Protein AF-A0A3M1A7C0-F1 (afdb_monomer_lite)

Sequence (70 aa):
MKIDPDSPEELSAQIARAIRAAIMDGSLKVDERLPSEQELAESFGVSRPTVREALKRLAAQSLIRTQRGA

Structure (mmCIF, N/CA/C/O backbone):
data_AF-A0A3M1A7C0-F1
#
_entry.id   AF-A0A3M1A7C0-F1
#
loop_
_atom_site.group_PDB
_atom_site.id
_atom_site.type_symbol
_atom_site.label_atom_id
_atom_site.label_alt_id
_atom_site.label_comp_id
_atom_site.label_asym_id
_atom_site.label_entity_id
_atom_site.label_seq_id
_atom_site.pdbx_PDB_ins_code
_atom_site.Cartn_x
_atom_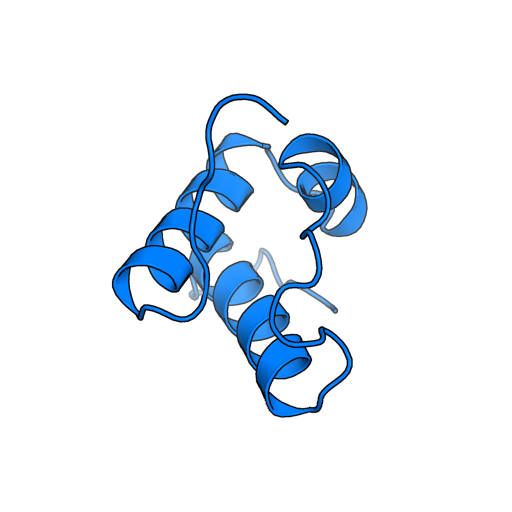site.Cartn_y
_atom_site.Cartn_z
_atom_site.occupancy
_atom_site.B_iso_or_equiv
_atom_site.auth_seq_id
_atom_site.auth_comp_id
_atom_site.auth_asym_id
_atom_site.auth_atom_id
_atom_site.pdbx_PDB_model_num
ATOM 1 N N . MET A 1 1 ? -2.116 -10.971 -2.469 1.00 60.59 1 MET A N 1
ATOM 2 C CA . MET A 1 1 ? -1.465 -9.720 -2.914 1.00 60.59 1 MET A CA 1
ATOM 3 C C . MET A 1 1 ? -0.130 -10.063 -3.565 1.00 60.59 1 MET A C 1
ATOM 5 O O . MET A 1 1 ? 0.808 -10.350 -2.841 1.00 60.59 1 MET A O 1
ATOM 9 N N . LYS A 1 2 ? -0.045 -10.133 -4.900 1.00 67.12 2 LYS A N 1
ATOM 10 C CA . LYS A 1 2 ? 1.233 -10.316 -5.613 1.00 67.12 2 LYS A CA 1
ATOM 11 C C . LYS A 1 2 ? 1.550 -9.037 -6.386 1.00 67.12 2 LYS A C 1
ATOM 13 O O . LYS A 1 2 ? 0.647 -8.482 -7.006 1.00 67.12 2 LYS A O 1
ATOM 18 N N . ILE A 1 3 ? 2.794 -8.586 -6.292 1.00 82.88 3 ILE A N 1
ATOM 19 C CA . ILE A 1 3 ? 3.353 -7.451 -7.032 1.00 82.88 3 ILE A CA 1
ATOM 20 C C . ILE A 1 3 ? 4.341 -8.029 -8.047 1.00 82.88 3 ILE A C 1
ATOM 22 O O . ILE A 1 3 ? 4.994 -9.030 -7.751 1.00 82.88 3 ILE A O 1
ATOM 26 N N . ASP A 1 4 ? 4.416 -7.427 -9.227 1.00 84.88 4 ASP A N 1
ATOM 27 C CA . ASP A 1 4 ? 5.297 -7.836 -10.316 1.00 84.88 4 ASP A CA 1
ATOM 28 C C . ASP A 1 4 ? 6.351 -6.742 -10.571 1.00 84.88 4 ASP A C 1
ATOM 30 O O . ASP A 1 4 ? 6.014 -5.694 -11.128 1.00 84.88 4 ASP A O 1
ATOM 34 N N . PRO A 1 5 ? 7.610 -6.930 -10.141 1.00 78.31 5 PRO A N 1
ATOM 35 C CA . PRO A 1 5 ? 8.664 -5.938 -10.337 1.00 78.31 5 PRO A CA 1
ATOM 36 C C . PRO A 1 5 ? 9.120 -5.791 -11.794 1.00 78.31 5 PRO A C 1
ATOM 38 O O . PRO A 1 5 ? 9.741 -4.779 -12.107 1.00 78.31 5 PRO A O 1
ATOM 41 N N . ASP A 1 6 ? 8.798 -6.749 -12.667 1.00 84.12 6 ASP A N 1
ATOM 42 C CA . ASP A 1 6 ? 9.182 -6.733 -14.084 1.00 84.12 6 ASP A CA 1
ATOM 43 C C . ASP A 1 6 ? 8.096 -6.098 -14.976 1.00 84.12 6 ASP A C 1
ATOM 45 O O . ASP A 1 6 ? 8.287 -5.893 -16.178 1.00 84.12 6 ASP A O 1
ATOM 49 N N . SER A 1 7 ? 6.949 -5.748 -14.389 1.00 83.88 7 SER A N 1
ATOM 50 C CA . SER A 1 7 ? 5.876 -5.014 -15.058 1.00 83.88 7 SER A CA 1
ATOM 51 C C . SER A 1 7 ? 6.271 -3.553 -15.329 1.00 83.88 7 SER A C 1
ATOM 53 O O . SER A 1 7 ? 6.912 -2.918 -14.489 1.00 83.88 7 SER A O 1
ATOM 55 N N . PRO A 1 8 ? 5.818 -2.947 -16.447 1.00 80.88 8 PRO A N 1
ATOM 56 C CA . PRO A 1 8 ? 6.000 -1.515 -16.699 1.00 80.88 8 PRO A CA 1
ATOM 57 C C . PRO A 1 8 ? 5.224 -0.617 -15.713 1.00 80.88 8 PRO A C 1
ATOM 59 O O . PRO A 1 8 ? 5.423 0.597 -15.698 1.00 80.88 8 PRO A O 1
ATOM 62 N N . GLU A 1 9 ? 4.315 -1.183 -14.910 1.00 84.69 9 GLU A N 1
ATOM 63 C CA . GLU A 1 9 ? 3.578 -0.462 -13.871 1.00 84.69 9 GLU A CA 1
ATOM 64 C C . GLU A 1 9 ? 4.470 -0.225 -12.640 1.00 84.69 9 GLU A C 1
ATOM 66 O O . GLU A 1 9 ? 5.005 -1.166 -12.056 1.00 84.69 9 GLU A O 1
ATOM 71 N N . GLU A 1 10 ? 4.581 1.025 -12.181 1.00 92.25 10 GLU A N 1
ATOM 72 C CA . GLU A 1 10 ? 5.358 1.361 -10.983 1.00 92.25 10 GLU A CA 1
ATOM 73 C C . GLU A 1 10 ? 4.922 0.529 -9.761 1.00 92.25 10 GLU A C 1
ATOM 75 O O . GLU A 1 10 ? 3.732 0.429 -9.454 1.00 92.25 10 GLU A O 1
ATOM 80 N N . LEU A 1 11 ? 5.883 0.002 -8.991 1.00 93.19 11 LEU A N 1
ATOM 81 C CA . LEU A 1 11 ? 5.615 -0.806 -7.788 1.00 93.19 11 LEU A CA 1
ATOM 82 C C . LEU A 1 11 ? 4.639 -0.128 -6.810 1.00 93.19 11 LEU A C 1
ATOM 84 O O . LEU A 1 11 ? 3.770 -0.778 -6.231 1.00 93.19 11 LEU A O 1
ATOM 88 N N . SER A 1 12 ? 4.743 1.193 -6.644 1.00 94.62 12 SER A N 1
ATOM 89 C CA . SER A 1 12 ? 3.838 1.969 -5.787 1.00 94.62 12 SER A CA 1
ATOM 90 C C . SER A 1 12 ? 2.393 1.978 -6.305 1.00 94.62 12 SER A C 1
ATOM 92 O O . SER A 1 12 ? 1.454 1.943 -5.508 1.00 94.62 12 SER A O 1
ATOM 94 N N . ALA A 1 13 ? 2.190 1.976 -7.626 1.00 95.00 13 ALA A N 1
ATOM 95 C CA . ALA A 1 13 ? 0.872 1.873 -8.244 1.00 95.00 13 ALA A CA 1
ATOM 96 C C . ALA A 1 13 ? 0.268 0.480 -8.028 1.00 95.00 13 ALA A C 1
ATOM 98 O O . ALA A 1 13 ? -0.893 0.371 -7.632 1.00 95.00 13 ALA A O 1
ATOM 99 N N . GLN A 1 14 ? 1.079 -0.569 -8.177 1.00 94.94 14 GLN A N 1
ATOM 100 C CA . GLN A 1 14 ? 0.650 -1.946 -7.934 1.00 94.94 14 GLN A CA 1
ATOM 101 C C . GLN A 1 14 ? 0.224 -2.169 -6.476 1.00 94.94 14 GLN A C 1
ATOM 103 O O . GLN A 1 14 ? -0.830 -2.755 -6.217 1.00 94.94 14 GLN A O 1
ATOM 108 N N . ILE A 1 15 ? 0.994 -1.647 -5.515 1.00 95.44 15 ILE A N 1
ATOM 109 C CA . ILE A 1 15 ? 0.659 -1.713 -4.083 1.00 95.44 15 ILE A CA 1
ATOM 110 C C . ILE A 1 15 ? -0.643 -0.957 -3.806 1.00 9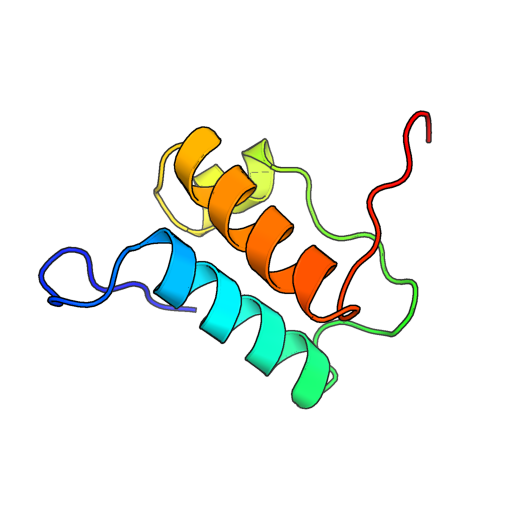5.44 15 ILE A C 1
ATOM 112 O O . ILE A 1 15 ? -1.539 -1.492 -3.150 1.00 95.44 15 ILE A O 1
ATOM 116 N N . ALA A 1 16 ? -0.790 0.259 -4.343 1.00 95.25 16 ALA A N 1
ATOM 117 C CA . ALA A 1 16 ? -2.009 1.045 -4.177 1.00 95.25 16 ALA A CA 1
ATOM 118 C C . ALA A 1 16 ? -3.230 0.313 -4.755 1.00 95.25 16 ALA A C 1
ATOM 120 O O . ALA A 1 16 ? -4.267 0.227 -4.098 1.00 95.25 16 ALA A O 1
ATOM 121 N N . ARG A 1 17 ? -3.104 -0.281 -5.948 1.00 94.69 17 ARG A N 1
ATOM 122 C CA . ARG A 1 17 ? -4.163 -1.085 -6.571 1.00 94.69 17 ARG A CA 1
ATOM 123 C C . ARG A 1 17 ? -4.564 -2.262 -5.691 1.00 94.69 17 ARG A C 1
ATOM 125 O O . ARG A 1 17 ? -5.755 -2.522 -5.537 1.00 94.69 17 ARG A O 1
ATOM 132 N N . ALA A 1 18 ? -3.592 -2.947 -5.101 1.00 93.38 18 ALA A N 1
ATOM 133 C CA . ALA A 1 18 ? -3.867 -4.100 -4.267 1.00 93.38 18 ALA A CA 1
ATOM 134 C C . ALA A 1 18 ? -4.569 -3.714 -2.954 1.00 93.38 18 ALA A C 1
ATOM 136 O O . ALA A 1 18 ? -5.555 -4.347 -2.586 1.00 93.38 18 ALA A O 1
ATOM 137 N N . ILE A 1 19 ? -4.117 -2.654 -2.275 1.00 93.25 19 ILE A N 1
ATOM 138 C CA . ILE A 1 19 ? -4.772 -2.158 -1.051 1.00 93.25 19 ILE A CA 1
ATOM 139 C C . ILE A 1 19 ? -6.180 -1.649 -1.374 1.00 93.25 19 ILE A C 1
ATOM 141 O O . ILE A 1 19 ? -7.128 -1.971 -0.666 1.00 93.25 19 ILE A O 1
ATOM 145 N N . ARG A 1 20 ? -6.349 -0.912 -2.479 1.00 93.88 20 ARG A N 1
ATOM 146 C CA . ARG A 1 20 ? -7.668 -0.472 -2.947 1.00 93.88 20 ARG A CA 1
ATOM 147 C C . ARG A 1 20 ? -8.605 -1.657 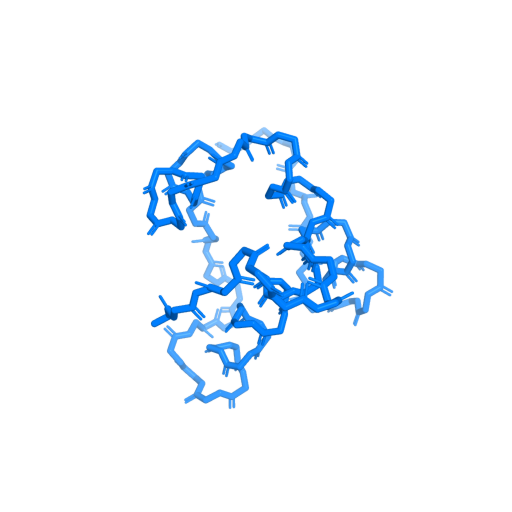-3.165 1.00 93.88 20 ARG A C 1
ATOM 149 O O . ARG A 1 20 ? -9.750 -1.576 -2.744 1.00 93.88 20 ARG A O 1
ATOM 156 N N . ALA A 1 21 ? -8.140 -2.735 -3.795 1.00 93.31 21 ALA A N 1
ATOM 157 C CA . ALA A 1 21 ? -8.954 -3.935 -3.988 1.00 93.31 21 ALA A CA 1
ATOM 158 C C . ALA A 1 21 ? -9.437 -4.510 -2.645 1.00 93.31 21 ALA A C 1
ATOM 160 O O . ALA A 1 21 ? -10.632 -4.734 -2.503 1.00 93.31 21 ALA A O 1
ATOM 161 N N . ALA A 1 22 ? -8.547 -4.603 -1.651 1.00 91.31 22 ALA A N 1
ATOM 162 C CA . ALA A 1 22 ? -8.884 -5.079 -0.307 1.00 91.31 22 ALA A CA 1
ATOM 163 C C . ALA A 1 22 ? -9.887 -4.172 0.439 1.00 91.31 22 ALA A C 1
ATOM 165 O O . ALA A 1 22 ? -10.676 -4.644 1.250 1.00 91.31 22 ALA A O 1
ATOM 166 N N . ILE A 1 23 ? -9.885 -2.863 0.170 1.00 91.31 23 ILE A N 1
ATOM 167 C CA . ILE A 1 23 ? -10.919 -1.947 0.686 1.00 91.31 23 ILE A CA 1
ATOM 168 C C . ILE A 1 23 ? -12.258 -2.204 -0.024 1.00 91.31 23 ILE A C 1
ATOM 170 O O . ILE A 1 23 ? -13.306 -2.230 0.614 1.00 91.31 23 ILE A O 1
ATOM 174 N N . MET A 1 24 ? -12.241 -2.387 -1.349 1.00 91.44 24 MET A N 1
ATOM 175 C CA . MET A 1 24 ? -13.460 -2.572 -2.151 1.00 91.44 24 MET A CA 1
ATOM 176 C C . MET A 1 24 ? -14.132 -3.930 -1.915 1.00 91.44 24 MET A C 1
ATOM 178 O O . MET A 1 24 ? -15.355 -4.013 -1.977 1.00 91.44 24 MET A O 1
ATOM 182 N N . ASP A 1 25 ? -13.353 -4.984 -1.666 1.00 92.62 25 ASP A N 1
ATOM 183 C CA . ASP A 1 25 ? -13.870 -6.328 -1.380 1.00 92.62 25 ASP A CA 1
ATOM 184 C C . ASP A 1 25 ? -14.255 -6.535 0.099 1.00 92.62 25 ASP A C 1
ATOM 186 O O . ASP A 1 25 ? -14.849 -7.556 0.445 1.00 92.62 25 ASP A O 1
ATOM 190 N N . GLY A 1 26 ? -13.976 -5.547 0.958 1.00 89.62 26 GLY A N 1
ATOM 191 C CA . GLY A 1 26 ? -14.323 -5.558 2.378 1.00 89.62 26 GLY A CA 1
ATOM 192 C C . GLY A 1 26 ? -13.342 -6.315 3.278 1.00 89.62 26 GLY A C 1
ATOM 193 O O . GLY A 1 26 ? -13.618 -6.450 4.471 1.00 89.62 26 GLY A O 1
ATOM 194 N N . SER A 1 27 ? -12.205 -6.781 2.749 1.00 90.69 27 SER A N 1
ATOM 195 C CA . SER A 1 27 ? -11.120 -7.368 3.549 1.00 90.69 27 SER A CA 1
ATOM 196 C C . SER A 1 27 ? -10.495 -6.354 4.507 1.00 90.69 27 SER A C 1
ATOM 198 O O . SER A 1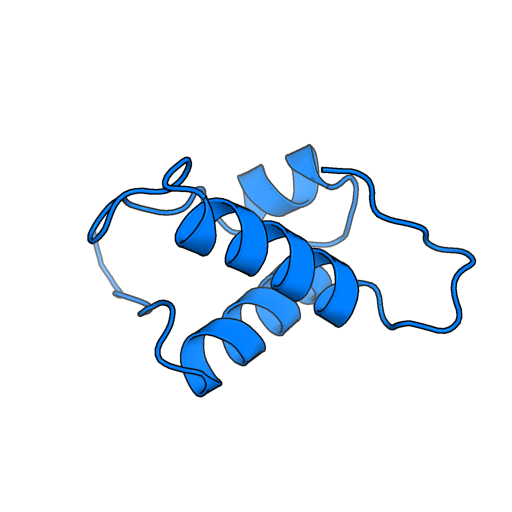 27 ? -10.048 -6.733 5.585 1.00 90.69 27 SER A O 1
ATOM 200 N N . LEU A 1 28 ? -10.468 -5.076 4.119 1.00 89.00 28 LEU A N 1
ATOM 201 C CA . LEU A 1 28 ? -10.134 -3.948 4.985 1.00 89.00 28 LEU A CA 1
ATOM 202 C C . LEU A 1 28 ? -11.411 -3.180 5.311 1.00 89.00 28 LEU A C 1
ATOM 204 O O . LEU A 1 28 ? -12.061 -2.632 4.416 1.00 89.00 28 LEU A O 1
ATOM 208 N N . LYS A 1 29 ? -11.775 -3.132 6.592 1.00 88.88 29 LYS A N 1
ATOM 209 C CA . LYS A 1 29 ? -12.981 -2.430 7.031 1.00 88.88 29 LYS A CA 1
ATOM 210 C C . LYS A 1 29 ? -12.758 -0.923 7.075 1.00 88.88 29 LYS A C 1
ATOM 212 O O . LYS A 1 29 ? -11.647 -0.423 7.250 1.00 88.88 29 LYS A O 1
ATOM 217 N N . VAL A 1 30 ? -13.856 -0.181 6.953 1.00 85.88 30 VAL A N 1
ATOM 218 C CA . VAL A 1 30 ? -13.857 1.267 7.191 1.00 85.88 30 VAL A CA 1
ATOM 219 C C . VAL A 1 30 ? -13.355 1.542 8.609 1.00 85.88 30 VAL A C 1
ATOM 221 O O . VAL A 1 30 ? -13.724 0.834 9.544 1.00 85.88 30 VAL A O 1
ATOM 224 N N . ASP A 1 31 ? -12.501 2.558 8.741 1.00 87.31 31 ASP A N 1
ATOM 225 C CA . ASP A 1 31 ? -11.813 2.950 9.981 1.00 87.31 31 ASP A CA 1
ATOM 226 C C . ASP A 1 31 ? -10.870 1.898 10.587 1.00 87.31 31 ASP A C 1
ATOM 228 O O . ASP A 1 31 ? -10.273 2.136 11.640 1.00 87.31 31 ASP A O 1
ATOM 232 N N . GLU A 1 32 ? -10.648 0.771 9.908 1.00 89.75 32 GLU A N 1
ATOM 233 C CA . GLU A 1 32 ? -9.614 -0.174 10.299 1.00 89.75 32 GLU A CA 1
ATOM 234 C C . GLU A 1 32 ? -8.227 0.443 10.098 1.00 89.75 32 GLU A C 1
ATOM 236 O O . GLU A 1 32 ? -7.914 1.054 9.069 1.00 89.75 32 GLU A O 1
ATOM 241 N N . ARG A 1 33 ? -7.373 0.296 11.113 1.00 90.19 33 ARG A N 1
ATOM 242 C CA . ARG A 1 33 ? -5.996 0.776 11.049 1.00 90.19 33 ARG A CA 1
ATOM 243 C C . ARG A 1 33 ? -5.225 -0.097 10.064 1.00 90.19 33 ARG A C 1
ATOM 245 O O . ARG A 1 33 ? -5.084 -1.297 10.275 1.00 90.19 33 ARG A O 1
ATOM 252 N N . LEU A 1 34 ? -4.677 0.524 9.023 1.00 90.31 34 LEU A N 1
ATOM 253 C CA . LEU A 1 34 ? -3.721 -0.149 8.148 1.00 90.31 34 LEU A CA 1
ATOM 254 C C . LEU A 1 34 ? -2.465 -0.553 8.936 1.00 90.31 34 LEU A C 1
ATOM 256 O O . LEU A 1 34 ? -2.057 0.192 9.838 1.00 90.31 34 LEU A O 1
ATOM 260 N N . PRO A 1 35 ? -1.803 -1.661 8.557 1.00 91.81 35 PRO A N 1
ATOM 261 C CA . PRO A 1 35 ? -0.470 -1.964 9.055 1.00 91.81 35 PRO A CA 1
ATOM 262 C C . PRO A 1 35 ? 0.487 -0.796 8.786 1.00 91.81 35 PRO A C 1
ATOM 264 O O . PRO A 1 35 ? 0.293 0.010 7.868 1.00 91.81 35 PRO A O 1
ATOM 267 N N . SER A 1 36 ? 1.529 -0.688 9.600 1.00 93.44 36 SER A N 1
ATOM 268 C CA . SER A 1 36 ? 2.548 0.347 9.448 1.00 93.44 36 SER A CA 1
ATOM 269 C C . SER A 1 36 ? 3.251 0.263 8.087 1.00 93.44 36 SER A C 1
ATOM 271 O O . SER A 1 36 ? 3.283 -0.781 7.434 1.00 93.44 36 SER A O 1
ATOM 273 N N . GLU A 1 37 ? 3.892 1.362 7.662 1.00 94.31 37 GLU A N 1
ATOM 274 C CA . GLU A 1 37 ? 4.714 1.368 6.438 1.00 94.31 37 GLU A CA 1
ATOM 275 C C . GLU A 1 37 ? 5.762 0.246 6.434 1.00 94.31 37 GLU A C 1
ATOM 277 O O . GLU A 1 37 ? 6.118 -0.252 5.370 1.00 94.31 37 GLU A O 1
ATOM 282 N N . GLN A 1 38 ? 6.278 -0.119 7.612 1.00 95.06 38 GLN A N 1
ATOM 283 C CA . GLN A 1 38 ? 7.267 -1.178 7.756 1.00 95.06 38 GLN A CA 1
ATOM 284 C C . GLN A 1 38 ? 6.645 -2.561 7.543 1.00 95.06 38 GLN A C 1
ATOM 286 O O . GLN A 1 38 ? 7.140 -3.312 6.712 1.00 95.06 38 GLN A O 1
ATOM 291 N N . GLU A 1 39 ? 5.537 -2.869 8.215 1.00 94.69 39 GLU A N 1
ATOM 292 C CA . GLU A 1 39 ? 4.852 -4.164 8.073 1.00 94.69 39 GLU A CA 1
ATOM 293 C C . GLU A 1 39 ? 4.341 -4.384 6.645 1.00 94.69 39 GLU A C 1
ATOM 295 O O . GLU A 1 39 ? 4.435 -5.482 6.097 1.00 94.69 39 GLU A O 1
ATOM 300 N N . LEU A 1 40 ? 3.840 -3.325 6.001 1.00 94.31 40 LEU A N 1
ATOM 301 C CA . LEU A 1 40 ? 3.454 -3.372 4.593 1.00 94.31 40 LEU A CA 1
ATOM 302 C C . LEU A 1 40 ? 4.671 -3.620 3.695 1.00 94.31 40 LEU A C 1
ATOM 304 O O . LEU A 1 40 ? 4.596 -4.438 2.783 1.00 94.31 40 LEU A O 1
ATOM 308 N N . ALA A 1 41 ? 5.795 -2.945 3.946 1.00 95.31 41 ALA A N 1
ATOM 309 C CA . ALA A 1 41 ? 7.018 -3.134 3.168 1.00 95.31 41 ALA A CA 1
ATOM 310 C C . ALA A 1 41 ? 7.526 -4.580 3.258 1.00 95.31 41 ALA A C 1
ATOM 312 O O . ALA A 1 41 ? 7.846 -5.177 2.232 1.00 95.31 41 ALA A O 1
ATOM 313 N N . GLU A 1 42 ? 7.511 -5.157 4.460 1.00 95.56 42 GLU A N 1
ATOM 314 C CA . GLU A 1 42 ? 7.844 -6.562 4.705 1.00 95.56 42 GLU A CA 1
ATOM 315 C C . GLU A 1 42 ? 6.857 -7.508 3.998 1.00 95.56 42 GLU A C 1
ATOM 317 O O . GLU A 1 42 ? 7.281 -8.424 3.296 1.00 95.56 42 GLU A O 1
ATOM 322 N N . SER A 1 43 ? 5.550 -7.240 4.087 1.00 92.56 43 SER A N 1
ATOM 323 C CA . SER A 1 43 ? 4.500 -8.068 3.466 1.00 92.56 43 SER A CA 1
ATOM 324 C C . SER A 1 43 ? 4.551 -8.070 1.935 1.00 92.56 43 SER A C 1
ATOM 326 O O . SER A 1 43 ? 4.256 -9.081 1.300 1.00 92.56 43 SER A O 1
ATOM 328 N N . PHE A 1 44 ? 4.904 -6.934 1.330 1.00 91.81 44 PHE A N 1
ATOM 329 C CA . PHE A 1 44 ? 5.018 -6.785 -0.122 1.00 91.81 44 PHE A CA 1
ATOM 330 C C . PHE A 1 44 ? 6.427 -7.085 -0.656 1.00 91.81 44 PHE A C 1
ATOM 332 O O . PHE A 1 44 ? 6.593 -7.164 -1.872 1.00 91.81 44 PHE A O 1
ATOM 339 N N . GLY A 1 45 ? 7.432 -7.247 0.212 1.00 93.88 45 GLY A N 1
ATOM 340 C CA . GLY A 1 45 ? 8.825 -7.459 -0.192 1.00 93.88 45 GLY A CA 1
ATOM 341 C C . GLY A 1 45 ? 9.448 -6.247 -0.893 1.00 93.88 45 GLY A C 1
ATOM 342 O O . GLY A 1 45 ? 10.225 -6.406 -1.831 1.00 93.88 45 GLY A O 1
ATOM 343 N N . VAL A 1 46 ? 9.089 -5.030 -0.476 1.00 94.06 46 VAL A N 1
ATOM 344 C CA . VAL A 1 46 ? 9.520 -3.769 -1.109 1.00 94.06 46 VAL A CA 1
ATOM 345 C C . VAL A 1 46 ? 10.138 -2.806 -0.096 1.00 94.06 46 VAL A C 1
ATOM 347 O O . VAL A 1 46 ? 10.125 -3.033 1.109 1.00 94.06 46 VAL A O 1
ATOM 350 N N . SER A 1 47 ? 10.660 -1.675 -0.574 1.00 95.88 47 SER A N 1
ATOM 351 C CA . SER A 1 47 ? 11.183 -0.629 0.305 1.00 95.88 47 SER A CA 1
ATOM 352 C C . SER A 1 47 ? 10.068 0.198 0.972 1.00 95.88 47 SER A C 1
ATOM 354 O O . SER A 1 47 ? 9.021 0.465 0.374 1.00 95.88 47 SER A O 1
ATOM 356 N N . ARG A 1 48 ? 10.318 0.691 2.195 1.00 96.25 48 ARG A N 1
ATOM 357 C CA . ARG A 1 48 ? 9.403 1.603 2.916 1.00 96.25 48 ARG A CA 1
ATOM 358 C C . ARG A 1 48 ? 9.019 2.857 2.107 1.00 96.25 48 ARG A C 1
ATOM 360 O O . ARG A 1 48 ? 7.837 3.197 2.100 1.00 96.25 48 ARG A O 1
ATOM 367 N N . PRO A 1 49 ? 9.944 3.548 1.402 1.00 97.00 49 PRO A N 1
ATOM 368 C CA . PRO A 1 49 ? 9.571 4.658 0.523 1.00 97.00 49 PRO A CA 1
ATOM 369 C C . PRO A 1 49 ? 8.568 4.268 -0.570 1.00 97.00 49 PRO A C 1
ATOM 371 O O . PRO A 1 49 ? 7.633 5.021 -0.824 1.00 97.00 49 PRO A O 1
ATOM 374 N N . THR A 1 50 ? 8.698 3.081 -1.172 1.00 95.88 50 THR A N 1
ATOM 375 C CA . THR A 1 50 ? 7.762 2.596 -2.202 1.00 95.88 50 THR A CA 1
ATOM 376 C C . THR A 1 50 ? 6.343 2.452 -1.650 1.00 95.88 50 THR A C 1
ATOM 378 O O . THR A 1 5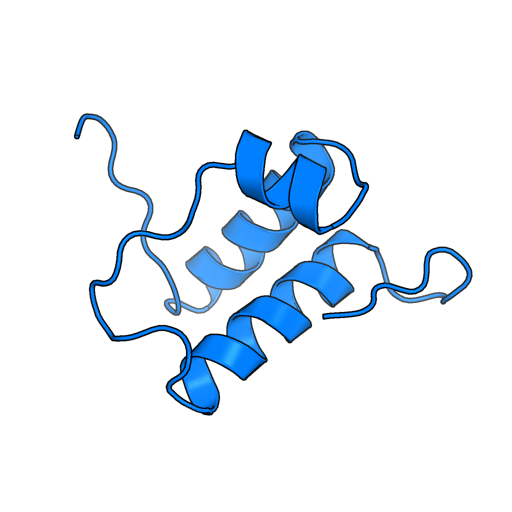0 ? 5.383 2.897 -2.282 1.00 95.88 50 THR A O 1
ATOM 381 N N . VAL A 1 51 ? 6.210 1.890 -0.444 1.00 96.69 51 VAL A N 1
ATOM 382 C CA . VAL A 1 51 ? 4.921 1.794 0.261 1.00 96.69 51 VAL A CA 1
ATOM 383 C C . VAL A 1 51 ? 4.365 3.178 0.571 1.00 96.69 51 VAL A C 1
ATOM 385 O O . VAL A 1 51 ? 3.186 3.429 0.339 1.00 96.69 51 VAL A O 1
ATOM 388 N N . ARG A 1 52 ? 5.200 4.102 1.052 1.00 96.00 52 ARG A N 1
ATOM 389 C CA . ARG A 1 52 ? 4.771 5.474 1.351 1.00 96.00 52 ARG A CA 1
ATOM 390 C C . ARG A 1 52 ? 4.171 6.168 0.134 1.00 96.00 52 ARG A C 1
ATOM 392 O O . ARG A 1 52 ? 3.138 6.819 0.260 1.00 96.00 52 ARG A O 1
ATOM 399 N N . GLU A 1 53 ? 4.779 6.013 -1.039 1.00 96.94 53 GLU A N 1
ATOM 400 C CA . GLU A 1 53 ? 4.226 6.566 -2.279 1.00 96.94 53 GLU A CA 1
ATOM 401 C C . GLU A 1 53 ? 2.889 5.912 -2.657 1.00 96.94 53 GLU A C 1
ATOM 403 O O . GLU A 1 53 ? 1.964 6.607 -3.081 1.00 96.94 53 GLU A O 1
ATOM 408 N N . ALA A 1 54 ? 2.729 4.606 -2.427 1.00 96.19 54 ALA A N 1
ATOM 409 C CA . ALA A 1 54 ? 1.448 3.927 -2.616 1.00 96.19 54 ALA A CA 1
ATOM 410 C C . ALA A 1 54 ? 0.357 4.478 -1.678 1.00 96.19 54 ALA A C 1
ATOM 412 O O . ALA A 1 54 ? -0.747 4.801 -2.119 1.00 96.19 54 ALA A O 1
ATOM 413 N N . LEU A 1 55 ? 0.678 4.652 -0.392 1.00 95.69 55 LEU A N 1
ATOM 414 C CA . LEU A 1 55 ? -0.241 5.214 0.601 1.00 95.69 55 LEU A CA 1
ATOM 415 C C . LEU A 1 55 ? -0.614 6.667 0.272 1.00 95.69 55 LEU A C 1
ATOM 417 O O . LEU A 1 55 ? -1.783 7.033 0.364 1.00 95.69 55 LEU A O 1
ATOM 421 N N . LYS A 1 56 ? 0.336 7.490 -0.191 1.00 95.69 56 LYS A N 1
ATOM 422 C CA . LYS A 1 56 ? 0.046 8.856 -0.664 1.00 95.69 56 LYS A CA 1
ATOM 423 C C . LYS A 1 56 ? -0.968 8.866 -1.809 1.00 95.69 56 LYS A C 1
ATOM 425 O O . LYS A 1 56 ? -1.881 9.687 -1.795 1.00 95.69 56 LYS A O 1
ATOM 430 N N . ARG A 1 57 ? -0.847 7.946 -2.774 1.00 95.69 57 ARG A N 1
ATOM 431 C CA . ARG A 1 57 ? -1.808 7.817 -3.888 1.00 95.69 57 ARG A CA 1
ATOM 432 C C . ARG A 1 57 ? -3.210 7.472 -3.397 1.00 95.69 57 ARG A C 1
ATOM 434 O O . ARG A 1 57 ? -4.177 8.041 -3.892 1.00 95.69 57 ARG A O 1
ATOM 441 N N . LEU A 1 58 ? -3.322 6.573 -2.421 1.00 95.25 58 LEU A N 1
ATOM 442 C CA . LEU A 1 58 ? -4.605 6.214 -1.812 1.00 95.25 58 LEU A CA 1
ATOM 443 C C . LEU A 1 58 ? -5.209 7.373 -1.013 1.00 95.25 58 LEU A C 1
ATOM 445 O O . LEU A 1 58 ? -6.413 7.609 -1.089 1.00 95.25 58 LEU A O 1
ATOM 449 N N . ALA A 1 59 ? -4.379 8.126 -0.288 1.00 94.56 59 ALA A N 1
ATOM 450 C CA . ALA A 1 59 ? -4.815 9.304 0.454 1.00 94.56 59 ALA A CA 1
ATOM 451 C C . ALA A 1 59 ? -5.326 10.407 -0.488 1.00 94.56 59 ALA A C 1
ATOM 453 O O . ALA A 1 59 ? -6.364 11.011 -0.225 1.00 94.56 59 ALA A O 1
ATOM 454 N N . ALA A 1 60 ? -4.657 10.614 -1.628 1.00 95.38 60 ALA A N 1
ATOM 455 C CA . ALA A 1 60 ? -5.105 11.539 -2.671 1.00 95.38 60 ALA A CA 1
ATOM 456 C C . ALA A 1 60 ? -6.453 11.133 -3.302 1.00 95.38 60 ALA A C 1
ATOM 458 O O . ALA A 1 60 ? -7.179 11.989 -3.793 1.00 95.38 60 ALA A O 1
ATOM 459 N N . GLN A 1 61 ? -6.804 9.843 -3.256 1.00 94.44 61 GLN A N 1
ATOM 460 C CA . GLN A 1 61 ? -8.105 9.312 -3.685 1.00 94.44 61 GLN A CA 1
ATOM 461 C C . GLN A 1 61 ? -9.154 9.298 -2.559 1.00 94.44 61 GLN A C 1
ATOM 463 O O . GLN A 1 61 ? -10.235 8.746 -2.742 1.00 94.44 61 GLN A O 1
ATOM 468 N N . SER A 1 62 ? -8.835 9.854 -1.385 1.00 93.81 62 SER A N 1
ATOM 469 C CA . SER A 1 62 ? -9.691 9.834 -0.189 1.00 93.81 62 SER A CA 1
ATOM 470 C C . SER A 1 62 ? -10.084 8.427 0.289 1.00 93.81 62 SER A C 1
ATOM 472 O O . SER A 1 62 ? -11.062 8.273 1.013 1.00 93.81 62 SER A O 1
ATOM 474 N N . LEU A 1 63 ? -9.310 7.400 -0.081 1.00 92.94 63 LEU A N 1
ATOM 475 C CA . LEU A 1 63 ? -9.545 6.016 0.348 1.00 92.94 63 LEU A CA 1
ATOM 476 C C . LEU A 1 63 ? -8.967 5.730 1.735 1.00 92.94 63 LEU A C 1
ATOM 478 O O . LEU A 1 63 ? -9.421 4.818 2.418 1.00 92.94 63 LEU A O 1
ATOM 482 N N . ILE A 1 64 ? -7.946 6.489 2.136 1.00 93.81 64 ILE A N 1
ATOM 483 C CA . ILE A 1 64 ? -7.287 6.359 3.435 1.00 93.81 64 ILE A CA 1
ATOM 484 C C . ILE A 1 64 ? -6.986 7.747 3.999 1.00 93.81 64 ILE A C 1
ATOM 486 O O . ILE A 1 64 ? -6.879 8.727 3.260 1.00 93.81 64 ILE A O 1
ATOM 490 N N . ARG A 1 65 ? -6.767 7.818 5.311 1.00 90.75 65 ARG A N 1
ATOM 491 C CA . ARG A 1 65 ? -6.285 9.019 5.999 1.00 90.75 65 ARG A CA 1
ATOM 492 C C . ARG A 1 65 ? -5.070 8.683 6.850 1.00 90.75 65 ARG A C 1
ATOM 494 O O . ARG A 1 65 ? -5.023 7.637 7.488 1.00 90.75 65 ARG A O 1
ATOM 501 N N . THR A 1 66 ? -4.097 9.583 6.884 1.00 85.00 66 THR A N 1
ATOM 502 C CA . THR A 1 66 ? -2.961 9.479 7.804 1.00 85.00 66 THR A CA 1
ATOM 503 C C . THR A 1 66 ? -3.277 10.234 9.087 1.00 85.00 66 THR A C 1
ATOM 505 O O . THR A 1 66 ? -3.544 11.434 9.034 1.00 85.00 66 THR A O 1
ATOM 508 N N . GLN A 1 67 ? -3.194 9.566 10.235 1.00 82.75 67 GLN A N 1
ATOM 509 C CA . GLN A 1 67 ? -3.309 10.204 11.544 1.00 82.75 67 GLN A CA 1
ATOM 510 C C . GLN A 1 67 ? -1.945 10.180 12.239 1.00 82.75 67 GLN A C 1
ATOM 512 O O . GLN A 1 67 ? -1.328 9.125 12.375 1.00 82.75 67 GLN A O 1
ATOM 517 N N . ARG A 1 68 ? -1.442 11.349 12.650 1.00 73.31 68 ARG A N 1
ATOM 518 C CA . ARG A 1 68 ? -0.232 11.441 13.480 1.00 73.31 68 ARG A CA 1
ATOM 519 C C . ARG A 1 68 ? -0.626 11.275 14.950 1.00 73.31 68 ARG A C 1
ATOM 521 O O . ARG A 1 68 ? -1.439 12.056 15.430 1.00 73.31 68 ARG A O 1
ATOM 528 N N . GLY A 1 69 ? -0.0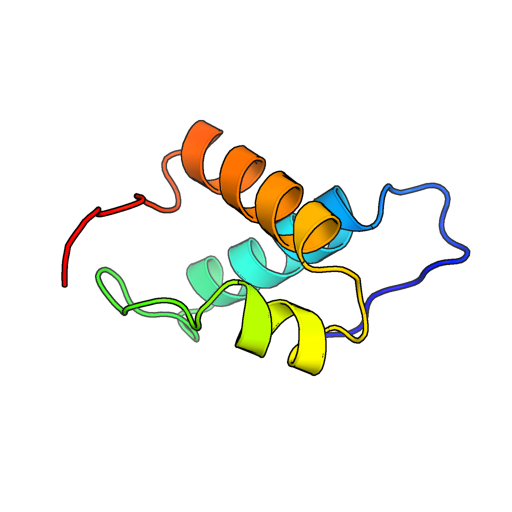06 10.319 15.646 1.00 66.94 69 GLY A N 1
ATOM 529 C CA . GLY A 1 69 ? -0.017 10.246 17.115 1.00 66.94 69 GLY A CA 1
ATOM 530 C C . GLY A 1 69 ? -1.010 9.276 17.768 1.00 66.94 69 GLY A C 1
ATOM 531 O O . GLY A 1 69 ? -1.606 9.658 18.767 1.00 66.94 69 GLY A O 1
ATOM 532 N N . ALA A 1 70 ? -1.175 8.055 17.242 1.00 54.59 70 ALA A N 1
ATOM 533 C CA . ALA A 1 70 ? -1.890 6.971 17.934 1.00 54.59 70 ALA A CA 1
ATOM 534 C C . ALA A 1 70 ? -0.941 5.853 18.372 1.00 54.59 70 ALA A C 1
ATOM 536 O O . ALA A 1 70 ? -0.326 5.228 17.466 1.00 54.59 70 ALA A O 1
#

pLDDT: mean 90.04, std 8.4, range [54.59, 97.0]

Foldseek 3Di:
DAADPPDPDQSLCRLLVVVVVCDVVCVAPVVRDDDDLVVSCVVHVHDSVSPVSNVVVCVVVVNDDDDPDD

Secondary structure (DSSP, 8-state):
----TTSSS-HHHHHHHHHHHHHHTTSS-TTPPPPPHHHHHHHHTS-HHHHHHHHHHHHHTTS----S--

Radius of gyration: 11.64 Å; chains: 1; bounding box: 26×22×35 Å